Protein AF-A0A756I533-F1 (afdb_monomer_lite)

pLDDT: mean 80.63, std 12.96, range [45.5, 96.75]

Foldseek 3Di:
DFDWDDDDQWIFTADPVRDTDDIDGDPPDPPPPVPPPPDDDDPVCVVQNPPLQPFDPCLQPVDDDDPLSVVDDPVRNVCRVVDPPVVSSVSRVVSNVVSVVVVVVVVCVVVVND

Structure (mmCIF, N/CA/C/O backbone):
data_AF-A0A756I533-F1
#
_entry.id   AF-A0A756I533-F1
#
loop_
_atom_site.group_PDB
_atom_site.id
_atom_site.type_symbol
_atom_site.label_atom_id
_atom_site.label_alt_id
_atom_site.label_comp_id
_atom_site.label_asym_id
_atom_site.label_entity_id
_atom_site.label_seq_id
_atom_site.pdbx_PDB_ins_code
_atom_site.Cartn_x
_atom_site.Cartn_y
_atom_site.Cartn_z
_atom_site.occupancy
_atom_site.B_iso_or_equiv
_atom_site.auth_seq_id
_atom_site.auth_comp_id
_atom_site.auth_asym_id
_atom_site.auth_atom_id
_atom_site.pdbx_PDB_model_num
ATOM 1 N N . MET A 1 1 ? 22.699 37.203 -9.628 1.00 53.94 1 MET A N 1
ATOM 2 C CA . MET A 1 1 ? 21.870 37.467 -8.430 1.00 53.94 1 MET A CA 1
ATOM 3 C C . MET A 1 1 ? 20.733 36.463 -8.449 1.00 53.94 1 MET A C 1
ATOM 5 O O . MET A 1 1 ? 19.892 36.550 -9.336 1.00 53.94 1 MET A O 1
ATOM 9 N N . THR A 1 2 ? 20.752 35.479 -7.547 1.00 71.44 2 THR A N 1
ATOM 10 C CA . THR A 1 2 ? 19.648 34.518 -7.412 1.00 71.44 2 THR A CA 1
ATOM 11 C C . THR A 1 2 ? 18.398 35.282 -7.006 1.00 71.44 2 THR A C 1
ATOM 13 O O . THR A 1 2 ? 18.452 36.098 -6.086 1.00 71.44 2 THR A O 1
ATOM 16 N N . GLY A 1 3 ? 17.290 35.055 -7.701 1.00 77.38 3 GLY A N 1
ATOM 17 C CA . GLY A 1 3 ? 16.092 35.848 -7.471 1.00 77.38 3 GLY A CA 1
ATOM 18 C C . GLY A 1 3 ? 14.842 35.199 -8.028 1.00 77.38 3 GLY A C 1
ATOM 19 O O . GLY A 1 3 ? 14.865 34.549 -9.076 1.00 77.38 3 GLY A O 1
ATOM 20 N N . ILE A 1 4 ? 13.750 35.403 -7.303 1.00 81.94 4 ILE A N 1
ATOM 21 C CA . ILE A 1 4 ? 12.400 35.066 -7.732 1.00 81.94 4 ILE A CA 1
ATOM 22 C C . ILE A 1 4 ? 11.764 36.368 -8.204 1.00 81.94 4 ILE A C 1
ATOM 24 O O . ILE A 1 4 ? 11.739 37.352 -7.468 1.00 81.94 4 ILE A O 1
ATOM 28 N N . THR A 1 5 ? 11.273 36.386 -9.439 1.00 80.56 5 THR A N 1
ATOM 29 C CA . THR A 1 5 ? 10.485 37.505 -9.964 1.00 80.56 5 THR A CA 1
ATOM 30 C C . THR A 1 5 ? 9.068 37.020 -10.209 1.00 80.56 5 THR A C 1
ATOM 32 O O . THR A 1 5 ? 8.880 36.000 -10.871 1.00 80.56 5 THR A O 1
ATOM 35 N N . ILE A 1 6 ? 8.091 37.747 -9.674 1.00 79.81 6 ILE A N 1
ATOM 36 C CA . ILE A 1 6 ? 6.670 37.507 -9.911 1.00 79.81 6 ILE A CA 1
ATOM 37 C C . ILE A 1 6 ? 6.143 38.724 -10.660 1.00 79.81 6 ILE A C 1
ATOM 39 O O . ILE A 1 6 ? 6.185 39.832 -10.132 1.00 79.81 6 ILE A O 1
ATOM 43 N N . ASP A 1 7 ? 5.685 38.512 -11.886 1.00 75.44 7 ASP A N 1
ATOM 44 C CA . ASP A 1 7 ? 5.070 39.542 -12.717 1.00 75.44 7 ASP A CA 1
ATOM 45 C C . ASP A 1 7 ? 3.906 38.921 -13.491 1.00 75.44 7 ASP A C 1
ATOM 47 O O . ASP A 1 7 ? 4.037 37.822 -14.026 1.00 75.44 7 ASP A O 1
ATOM 51 N N . SER A 1 8 ? 2.762 39.607 -13.520 1.00 65.38 8 SER A N 1
ATOM 52 C CA . SER A 1 8 ? 1.631 39.292 -14.402 1.00 65.38 8 SER A CA 1
ATOM 53 C C . SER A 1 8 ? 1.208 37.811 -14.404 1.00 65.38 8 SER A C 1
ATOM 55 O O . SER A 1 8 ? 0.979 37.214 -15.449 1.00 65.38 8 SER A O 1
ATOM 57 N N . GLY A 1 9 ? 1.135 37.188 -13.221 1.00 66.62 9 GLY A N 1
ATOM 58 C CA . GLY A 1 9 ? 0.721 35.784 -13.070 1.00 66.62 9 GLY A CA 1
ATOM 59 C C . GLY A 1 9 ? 1.799 34.748 -13.407 1.00 66.62 9 GLY A C 1
ATOM 60 O O . GLY A 1 9 ? 1.522 33.551 -13.364 1.00 66.62 9 GLY A O 1
ATOM 61 N N . ARG A 1 10 ? 3.029 35.189 -13.692 1.00 74.31 10 ARG A N 1
ATOM 62 C CA . ARG A 1 10 ? 4.190 34.353 -13.997 1.00 74.31 10 ARG A CA 1
ATOM 63 C C . ARG A 1 10 ? 5.285 34.539 -12.951 1.00 74.31 10 ARG A C 1
ATOM 65 O O . ARG A 1 10 ? 5.818 35.625 -12.736 1.00 74.31 10 ARG A O 1
ATOM 72 N N . MET A 1 11 ? 5.665 33.434 -12.331 1.00 83.88 11 MET A N 1
ATOM 73 C CA . MET A 1 11 ? 6.826 33.302 -11.468 1.00 83.88 11 MET A CA 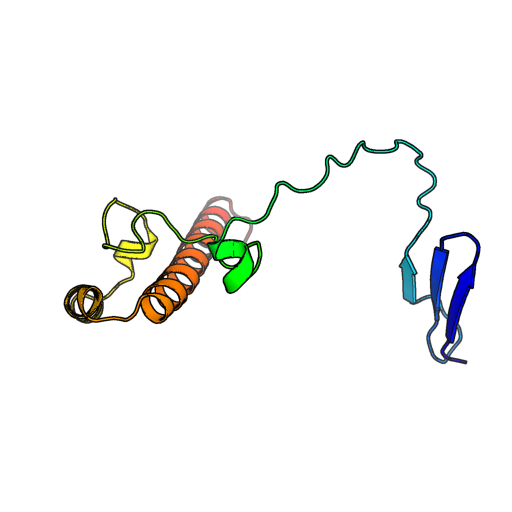1
ATOM 74 C C . MET A 1 11 ? 8.018 32.795 -12.281 1.00 83.88 11 MET A C 1
ATOM 76 O O . MET A 1 11 ? 7.949 31.756 -12.936 1.00 83.88 11 MET A O 1
ATOM 80 N N . THR A 1 12 ? 9.136 33.513 -12.215 1.00 83.06 12 THR A N 1
ATOM 81 C CA . THR A 1 12 ? 10.405 33.116 -12.834 1.00 83.06 12 THR A CA 1
ATOM 82 C C . THR A 1 12 ? 11.492 33.022 -11.773 1.00 83.06 12 THR A C 1
ATOM 84 O O . THR A 1 12 ? 11.757 33.993 -11.064 1.00 83.06 12 THR A O 1
ATOM 87 N N . VAL A 1 13 ? 12.146 31.863 -11.688 1.00 86.00 13 VAL A N 1
ATOM 88 C CA . VAL A 1 13 ? 13.277 31.617 -10.783 1.00 86.00 13 VAL A CA 1
ATOM 89 C C . VAL A 1 13 ? 14.570 31.642 -11.584 1.00 86.00 13 VAL A C 1
ATOM 91 O O . VAL A 1 13 ? 14.707 30.913 -12.575 1.00 86.00 13 VAL A O 1
ATOM 94 N N . ARG A 1 14 ? 15.520 32.474 -11.149 1.00 87.38 14 ARG A N 1
ATOM 95 C CA . ARG A 1 14 ? 16.851 32.593 -11.755 1.00 87.38 14 ARG A CA 1
ATOM 96 C C . ARG A 1 14 ? 17.947 32.122 -10.810 1.00 87.38 14 ARG A C 1
ATOM 98 O O . ARG A 1 14 ? 17.858 32.346 -9.603 1.00 87.38 14 ARG A O 1
ATOM 105 N N . ASP A 1 15 ? 18.974 31.491 -11.368 1.00 85.19 15 ASP A N 1
ATOM 106 C CA . ASP A 1 15 ? 20.167 31.084 -10.623 1.00 85.19 15 ASP A CA 1
ATOM 107 C C . ASP A 1 15 ? 21.112 32.264 -10.319 1.00 85.19 15 ASP A C 1
ATOM 109 O O . ASP A 1 15 ? 20.845 33.424 -10.649 1.00 85.19 15 ASP A O 1
ATOM 113 N N . GLY A 1 16 ? 22.232 31.967 -9.654 1.00 76.12 16 GLY A N 1
ATOM 114 C CA . GLY A 1 16 ? 23.229 32.962 -9.253 1.00 76.12 16 GLY A CA 1
ATOM 115 C C . GLY A 1 16 ? 23.843 33.734 -10.423 1.00 76.12 16 GLY A C 1
ATOM 116 O O . GLY A 1 16 ? 24.190 34.906 -10.250 1.00 76.12 16 GLY A O 1
ATOM 117 N N . GLU A 1 17 ? 23.880 33.130 -11.613 1.00 84.75 17 GLU A N 1
ATOM 118 C CA . GLU A 1 17 ? 24.361 33.723 -12.868 1.00 84.75 17 GLU A CA 1
ATOM 119 C C . GLU A 1 17 ? 23.258 34.489 -13.620 1.00 84.75 17 GLU A C 1
ATOM 121 O O . GLU A 1 17 ? 23.520 35.114 -14.644 1.00 84.75 17 GLU A O 1
ATOM 126 N N . GLY A 1 18 ? 22.024 34.478 -13.107 1.00 75.25 18 GLY A N 1
ATOM 127 C CA . GLY A 1 18 ? 20.875 35.153 -13.706 1.00 75.25 18 GLY A CA 1
ATOM 128 C C . GLY A 1 18 ? 20.160 34.338 -14.787 1.00 75.25 18 GLY A C 1
ATOM 129 O O . GLY A 1 18 ? 19.272 34.875 -15.453 1.00 75.25 18 GLY A O 1
ATOM 130 N N . ARG A 1 19 ? 20.491 33.052 -14.968 1.00 80.94 19 ARG A N 1
ATOM 131 C CA . ARG A 1 19 ? 19.826 32.186 -15.954 1.00 80.94 19 ARG A CA 1
ATOM 132 C C . ARG A 1 19 ? 18.503 31.679 -15.404 1.00 80.94 19 ARG A C 1
ATOM 134 O O . ARG A 1 19 ? 18.392 31.334 -14.230 1.00 80.94 19 ARG A O 1
ATOM 141 N N . VAL A 1 20 ? 17.490 31.611 -16.262 1.00 78.88 20 VAL A N 1
ATOM 142 C CA . VAL A 1 20 ? 16.166 31.099 -15.894 1.00 78.88 20 VAL A CA 1
ATOM 143 C C . VAL A 1 20 ? 16.237 29.585 -15.697 1.00 78.88 20 VAL A C 1
ATOM 145 O O . VAL A 1 20 ? 16.658 28.863 -16.596 1.00 78.88 20 VAL A O 1
ATOM 148 N N . ARG A 1 21 ? 15.811 29.111 -14.523 1.00 80.75 21 ARG A N 1
ATOM 149 C CA . ARG A 1 21 ? 15.746 27.679 -14.186 1.00 80.75 21 ARG A CA 1
ATOM 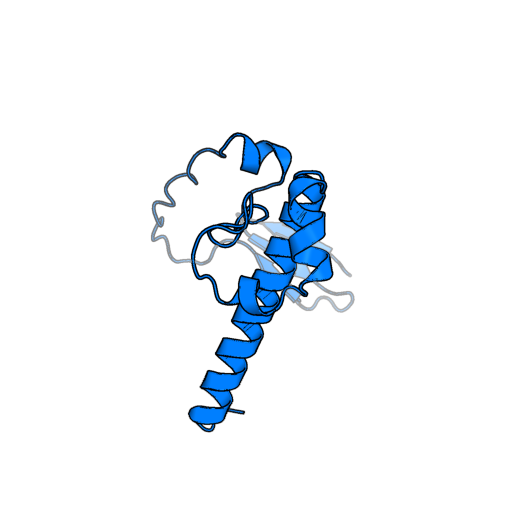150 C C . ARG A 1 21 ? 14.317 27.159 -14.191 1.00 80.75 21 ARG A C 1
ATOM 152 O O . ARG A 1 21 ? 14.087 26.030 -14.604 1.00 80.75 21 ARG A O 1
ATOM 159 N N . LEU A 1 22 ? 13.369 27.981 -13.746 1.00 75.88 22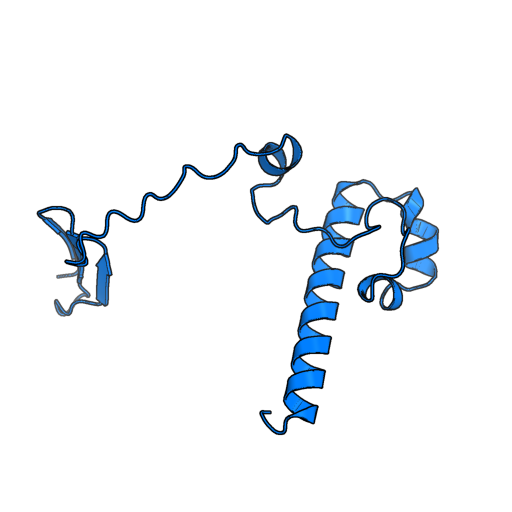 LEU A N 1
ATOM 160 C CA . LEU A 1 22 ? 11.957 27.622 -13.678 1.00 75.88 22 LEU A CA 1
ATOM 161 C C . LEU A 1 22 ? 11.093 28.807 -14.084 1.00 75.88 22 LEU A C 1
ATOM 163 O O . LEU A 1 22 ? 11.351 29.948 -13.693 1.00 75.88 22 LEU A O 1
ATOM 167 N N . VAL A 1 23 ? 10.049 28.502 -14.844 1.00 70.25 23 VAL A N 1
ATOM 168 C CA . VAL A 1 23 ? 8.967 29.416 -15.184 1.00 70.25 23 VAL A CA 1
ATOM 169 C C . VAL A 1 23 ? 7.667 28.709 -14.836 1.00 70.25 23 VAL A C 1
ATOM 171 O O . VAL A 1 23 ? 7.389 27.643 -15.376 1.00 70.25 23 VAL A O 1
ATOM 174 N N . ALA A 1 24 ? 6.883 29.300 -13.946 1.00 70.25 24 ALA A N 1
ATOM 175 C CA . ALA A 1 24 ? 5.557 28.824 -13.587 1.00 70.25 24 ALA A CA 1
ATOM 176 C C . ALA A 1 24 ? 4.559 29.964 -13.791 1.00 70.25 24 ALA A C 1
ATOM 178 O O . ALA A 1 24 ? 4.786 31.058 -13.291 1.00 70.25 24 ALA A O 1
ATOM 179 N N . GLY A 1 25 ? 3.465 29.717 -14.507 1.00 65.75 25 GLY A N 1
ATOM 180 C CA . GLY A 1 25 ? 2.433 30.723 -14.761 1.00 65.75 25 GLY A CA 1
ATOM 181 C C . GLY A 1 25 ? 2.467 31.327 -16.169 1.00 65.75 25 GLY A C 1
ATOM 182 O O . GLY A 1 25 ? 3.526 31.508 -16.768 1.00 65.75 25 GLY A O 1
ATOM 183 N N . ASP A 1 26 ? 1.252 31.556 -16.662 1.00 58.91 26 ASP A N 1
ATOM 184 C CA . ASP A 1 26 ? 0.807 31.920 -18.012 1.00 58.91 26 ASP A CA 1
ATOM 185 C C . ASP A 1 26 ? 1.437 31.141 -19.184 1.00 58.91 26 ASP A C 1
ATOM 187 O O . ASP A 1 26 ? 2.301 31.609 -19.929 1.00 58.91 26 ASP A O 1
ATOM 191 N N . THR A 1 27 ? 0.961 29.907 -19.362 1.00 54.72 27 THR A N 1
ATOM 192 C CA . THR A 1 27 ? 0.955 29.243 -20.667 1.00 54.72 27 THR A CA 1
ATOM 193 C C . THR A 1 27 ? -0.203 29.836 -21.458 1.00 54.72 27 THR A C 1
ATOM 195 O O . THR A 1 27 ? -1.345 29.538 -21.116 1.00 54.72 27 THR A O 1
ATOM 198 N N . GLY A 1 28 ? 0.082 30.648 -22.482 1.00 46.91 28 GLY A N 1
ATOM 199 C CA . GLY A 1 28 ? -0.891 31.300 -23.370 1.00 46.91 28 GLY A CA 1
ATOM 200 C C . GLY A 1 28 ? -1.777 30.334 -24.166 1.00 46.91 28 GLY A C 1
ATOM 201 O O . GLY A 1 28 ? -1.751 30.302 -25.390 1.00 46.91 28 GLY A O 1
ATOM 202 N N . ASN A 1 29 ? -2.562 29.538 -23.456 1.00 47.66 29 ASN A N 1
ATOM 203 C CA . ASN A 1 29 ? -3.582 28.652 -23.959 1.00 47.66 29 ASN A CA 1
ATOM 204 C C . ASN A 1 29 ? -4.765 28.790 -23.000 1.00 47.66 29 ASN A C 1
ATOM 206 O O . ASN A 1 29 ? -4.964 27.985 -22.094 1.00 47.66 29 ASN A O 1
ATOM 210 N N . THR A 1 30 ? -5.542 29.853 -23.186 1.00 45.50 30 THR A N 1
ATOM 211 C CA . THR A 1 30 ? -6.841 30.069 -22.540 1.00 45.50 30 THR A CA 1
ATOM 212 C C . THR A 1 30 ? -7.902 29.121 -23.103 1.00 45.50 30 THR A C 1
ATOM 214 O O . THR A 1 30 ? -9.045 29.501 -23.332 1.00 45.50 30 THR A O 1
ATOM 217 N N . ALA A 1 31 ? -7.575 27.837 -23.244 1.00 47.62 31 ALA A N 1
ATOM 218 C CA . ALA A 1 31 ? -8.537 26.866 -22.778 1.00 47.62 31 ALA A CA 1
ATOM 219 C C . ALA A 1 31 ? -8.460 26.983 -21.256 1.00 47.62 31 ALA A C 1
ATOM 221 O O . ALA A 1 31 ? -7.588 26.392 -20.617 1.00 47.62 31 ALA A O 1
ATOM 222 N N . THR A 1 32 ? -9.340 27.794 -20.668 1.00 50.00 32 THR A N 1
ATOM 223 C CA . THR A 1 32 ? -9.846 27.501 -19.332 1.00 50.00 32 THR A CA 1
ATOM 224 C C . THR A 1 32 ? -10.329 26.063 -19.404 1.00 50.00 32 THR A C 1
ATOM 226 O O . THR A 1 32 ? -11.460 25.785 -19.787 1.00 50.00 32 THR A O 1
ATOM 229 N N . VAL A 1 33 ? -9.419 25.121 -19.156 1.00 52.06 33 VAL A N 1
ATOM 230 C CA . VAL A 1 33 ? -9.792 23.771 -18.797 1.00 52.06 33 VAL A CA 1
ATOM 231 C C . VAL A 1 33 ? -10.627 24.032 -17.565 1.00 52.06 33 VAL A C 1
ATOM 233 O O . VAL A 1 33 ? -10.074 24.490 -16.563 1.00 52.06 33 VAL A O 1
ATOM 236 N N . ASP A 1 34 ? -11.944 23.877 -17.690 1.00 50.12 34 ASP A N 1
ATOM 237 C CA . ASP A 1 34 ? -12.864 23.809 -16.567 1.00 50.12 34 ASP A CA 1
ATOM 238 C C . ASP A 1 34 ? -12.355 22.662 -15.700 1.00 50.12 34 ASP A C 1
ATOM 240 O O . ASP A 1 34 ? -12.746 21.500 -15.826 1.00 50.12 34 ASP A O 1
ATOM 244 N N . ARG A 1 35 ? -11.352 22.969 -14.875 1.00 57.06 35 ARG A N 1
ATOM 245 C CA . ARG A 1 35 ? -10.800 22.060 -13.897 1.00 57.06 35 ARG A CA 1
ATOM 246 C C . ARG A 1 35 ? -11.877 22.016 -12.850 1.00 57.06 35 ARG A C 1
ATOM 248 O O . ARG A 1 35 ? -11.919 22.848 -11.946 1.00 57.06 35 ARG A O 1
ATOM 255 N N . LYS A 1 36 ? -12.794 21.070 -13.054 1.00 71.31 36 LYS A N 1
ATOM 256 C CA . LYS A 1 36 ? -13.778 20.677 -12.064 1.00 71.31 36 LYS A CA 1
ATOM 257 C C . LYS A 1 36 ? -13.042 20.626 -10.722 1.00 71.31 36 LYS A C 1
ATOM 259 O O . LYS A 1 36 ? -11.960 20.026 -10.679 1.00 71.31 36 LYS A O 1
ATOM 264 N N . PRO A 1 37 ? -13.567 21.278 -9.671 1.00 69.31 37 PRO A N 1
ATOM 265 C CA . PRO A 1 37 ? -12.965 21.184 -8.355 1.00 69.31 37 PRO A CA 1
ATOM 266 C C . PRO A 1 37 ? -12.703 19.707 -8.051 1.00 69.31 37 PRO A C 1
ATOM 268 O O . PRO A 1 37 ? -13.557 18.874 -8.396 1.00 69.31 37 PRO A O 1
ATOM 271 N N . PRO A 1 38 ? -11.539 19.354 -7.479 1.00 71.44 38 PRO A N 1
ATOM 272 C CA . PRO A 1 38 ? -11.312 17.981 -7.060 1.00 71.44 38 PRO A CA 1
ATOM 273 C C . PRO A 1 38 ? -12.486 17.552 -6.178 1.00 71.44 38 PRO A C 1
ATOM 275 O O . PRO A 1 38 ? -13.041 18.369 -5.436 1.00 71.44 38 PRO A O 1
ATOM 278 N N . ALA A 1 39 ? -12.900 16.290 -6.303 1.00 80.25 39 ALA A N 1
ATOM 279 C CA . ALA A 1 39 ? -13.951 15.748 -5.450 1.00 80.25 39 ALA A CA 1
ATOM 280 C C . ALA A 1 39 ? -13.619 16.034 -3.973 1.00 80.25 39 ALA A C 1
ATOM 282 O O . ALA A 1 39 ? -12.439 16.151 -3.645 1.00 80.25 39 ALA A O 1
ATOM 283 N N . PRO A 1 40 ? -14.600 16.152 -3.069 1.00 85.44 40 PRO A N 1
ATOM 284 C CA . PRO A 1 40 ? -14.317 16.227 -1.638 1.00 85.44 40 PRO A CA 1
ATOM 285 C C . PRO A 1 40 ? -13.407 15.076 -1.190 1.00 85.44 40 PRO A C 1
ATOM 287 O O . PRO A 1 40 ? -13.385 14.018 -1.824 1.00 85.44 40 PRO A O 1
ATOM 290 N N . LEU A 1 41 ? -12.615 15.301 -0.144 1.00 81.88 41 LEU A N 1
ATOM 291 C CA . LEU A 1 41 ? -11.858 14.221 0.480 1.00 81.88 41 LEU A CA 1
ATOM 292 C C . LEU A 1 41 ? -12.843 13.294 1.202 1.00 81.88 41 LEU A C 1
ATOM 294 O O . LEU A 1 41 ? -13.824 13.751 1.787 1.00 81.88 41 LEU A O 1
ATOM 298 N N . THR A 1 42 ? -12.596 11.993 1.147 1.00 83.12 42 THR A N 1
ATOM 299 C CA . THR A 1 42 ? -13.206 11.048 2.089 1.00 83.12 42 THR A CA 1
ATOM 300 C C . THR A 1 42 ? -12.621 11.263 3.488 1.00 83.12 42 THR A C 1
ATOM 302 O O . THR A 1 42 ? -11.524 11.801 3.623 1.00 83.12 42 THR A O 1
ATOM 305 N N . ALA A 1 43 ? -13.307 10.797 4.536 1.00 82.56 43 ALA A N 1
ATO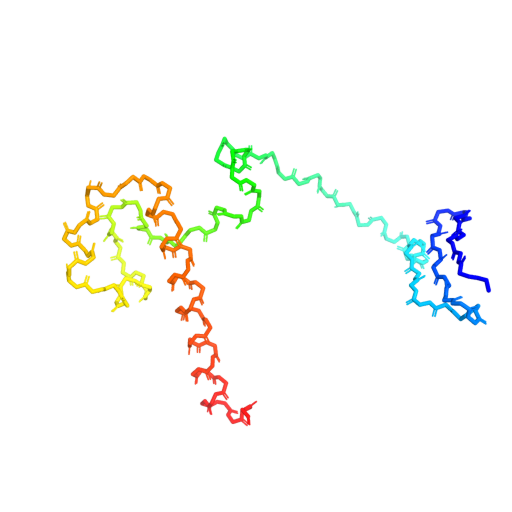M 306 C CA . ALA A 1 43 ? -12.795 10.881 5.911 1.00 82.56 43 ALA A CA 1
ATOM 307 C C . ALA A 1 43 ? -11.393 10.253 6.057 1.00 82.56 43 ALA A C 1
ATOM 309 O O . ALA A 1 43 ? -10.569 10.712 6.841 1.00 82.56 43 ALA A O 1
ATOM 310 N N . GLU A 1 44 ? -11.098 9.222 5.268 1.00 76.69 44 GLU A N 1
ATOM 311 C CA . GLU A 1 44 ? -9.793 8.562 5.258 1.00 76.69 44 GLU A CA 1
ATOM 312 C C . GLU A 1 44 ? -8.741 9.404 4.534 1.00 76.69 44 GLU A C 1
ATOM 314 O O . GLU A 1 44 ? -7.633 9.566 5.039 1.00 76.69 44 GLU A O 1
ATOM 319 N N . GLU A 1 45 ? -9.085 10.016 3.399 1.00 83.31 45 GLU A N 1
ATOM 320 C CA . GLU A 1 45 ? -8.195 10.962 2.716 1.00 83.31 45 GLU A CA 1
ATOM 321 C C . GLU A 1 45 ? -7.943 12.238 3.540 1.00 83.31 45 GLU A C 1
ATOM 323 O O . GLU A 1 45 ? -6.907 12.875 3.362 1.00 83.31 45 GLU A O 1
ATOM 328 N N . GLU A 1 46 ? -8.850 12.622 4.442 1.00 84.12 46 GLU A N 1
ATOM 329 C CA . GLU A 1 46 ? -8.623 13.723 5.388 1.00 84.12 46 GLU A CA 1
ATOM 330 C C . GLU A 1 46 ? -7.583 13.368 6.458 1.00 84.12 46 GLU A C 1
ATOM 332 O O . GLU A 1 46 ? -6.779 14.219 6.835 1.00 84.12 46 GLU A O 1
ATOM 337 N N . ILE A 1 47 ? -7.569 12.116 6.927 1.00 83.50 47 ILE A N 1
ATOM 338 C CA . ILE A 1 47 ? -6.634 11.644 7.960 1.00 83.50 47 ILE A CA 1
ATOM 339 C C . ILE A 1 47 ? -5.262 11.328 7.356 1.00 83.50 47 ILE A C 1
ATOM 341 O O . ILE A 1 47 ? -4.233 11.697 7.922 1.00 83.50 47 ILE A O 1
ATOM 345 N N . TYR A 1 48 ? -5.243 10.642 6.213 1.00 79.56 48 TYR A N 1
ATOM 346 C CA . TYR A 1 48 ? -4.022 10.078 5.636 1.00 79.56 48 TYR A CA 1
ATOM 347 C C . TYR A 1 48 ? -3.526 10.825 4.394 1.00 79.56 48 TYR A C 1
ATOM 349 O O . TYR A 1 48 ? -2.399 10.597 3.976 1.00 79.56 48 TYR A O 1
ATOM 357 N N . GLY A 1 49 ? -4.310 11.743 3.825 1.00 77.75 49 GLY A N 1
ATOM 358 C CA . GLY A 1 49 ? -3.974 12.485 2.609 1.00 77.75 49 GLY A CA 1
ATOM 359 C C . GLY A 1 49 ? -4.487 11.821 1.326 1.00 77.75 49 GLY A C 1
ATOM 360 O O . GLY A 1 49 ? -4.534 10.598 1.188 1.00 77.75 49 GLY A O 1
ATOM 361 N N . ARG A 1 50 ? -4.861 12.643 0.337 1.00 73.25 50 ARG A N 1
ATOM 362 C CA . ARG A 1 50 ? -5.304 12.166 -0.985 1.00 73.25 50 ARG A CA 1
ATOM 363 C C . ARG A 1 50 ? -4.184 11.391 -1.683 1.00 73.25 50 ARG A C 1
ATOM 365 O O . ARG A 1 50 ? -3.065 11.885 -1.785 1.00 73.25 50 ARG A O 1
ATOM 372 N N . GLY A 1 51 ? -4.501 10.208 -2.205 1.00 65.50 51 GLY A N 1
ATOM 373 C CA . GLY A 1 51 ? -3.550 9.338 -2.911 1.00 65.50 51 GLY A CA 1
ATOM 374 C C . GLY A 1 51 ? -2.776 8.377 -2.002 1.00 65.50 51 GLY A C 1
ATOM 375 O O . GLY A 1 51 ? -2.479 7.272 -2.446 1.00 65.50 51 GLY A O 1
ATOM 376 N N . LEU A 1 52 ? -2.571 8.724 -0.724 1.00 62.78 52 LEU A N 1
ATOM 377 C CA . LEU A 1 52 ? -1.998 7.838 0.308 1.00 62.78 52 LEU A CA 1
ATOM 378 C C . LEU A 1 52 ? -2.959 6.714 0.742 1.00 62.78 52 LEU A C 1
ATOM 380 O O . LEU A 1 52 ? -2.564 5.798 1.455 1.00 62.78 52 LEU A O 1
ATOM 384 N N . TYR A 1 53 ? -4.211 6.770 0.284 1.00 64.56 53 TYR A N 1
ATOM 385 C CA . TYR A 1 53 ? -5.239 5.755 0.507 1.00 64.56 53 TYR A CA 1
ATOM 386 C C . TYR A 1 53 ? -5.515 4.884 -0.733 1.00 64.56 53 TYR A C 1
ATOM 388 O O . TYR A 1 53 ? -6.543 4.217 -0.813 1.00 64.56 53 TYR A O 1
ATOM 396 N N . SER A 1 54 ? -4.622 4.874 -1.731 1.00 77.94 54 SER A N 1
ATOM 397 C CA . SER A 1 54 ? -4.764 3.999 -2.910 1.00 77.94 54 SER A CA 1
ATOM 398 C C . SER A 1 54 ? -4.387 2.557 -2.555 1.00 77.94 54 SER A C 1
ATOM 400 O O . SER A 1 54 ? -3.423 1.998 -3.070 1.00 77.94 54 SER A O 1
ATOM 402 N N . LEU A 1 55 ? -5.109 1.976 -1.601 1.00 87.19 55 LEU A N 1
ATOM 403 C CA . LEU A 1 55 ? -4.834 0.650 -1.080 1.00 87.19 55 LEU A CA 1
ATOM 404 C C . LEU A 1 55 ? -5.353 -0.406 -2.053 1.00 87.19 55 LEU A C 1
ATOM 406 O O . LEU A 1 55 ? -6.427 -0.233 -2.639 1.00 87.19 55 LEU A O 1
ATOM 410 N N . PRO A 1 56 ? -4.612 -1.507 -2.235 1.00 89.25 56 PRO A N 1
ATOM 411 C CA . PRO A 1 56 ? -5.065 -2.572 -3.104 1.00 89.25 56 PRO A CA 1
ATOM 412 C C . PRO A 1 56 ? -6.316 -3.250 -2.527 1.00 89.25 56 PRO A C 1
ATOM 414 O O . PRO A 1 56 ? -6.558 -3.241 -1.319 1.00 89.25 56 PRO A O 1
ATOM 417 N N . GLU A 1 57 ? -7.122 -3.849 -3.400 1.00 89.81 57 GLU A N 1
ATOM 418 C CA . GLU A 1 57 ? -8.328 -4.573 -2.994 1.00 89.81 57 GLU A CA 1
ATOM 419 C C . GLU A 1 57 ? -8.001 -5.664 -1.961 1.00 89.81 57 GLU A C 1
ATOM 421 O O . GLU A 1 57 ? -6.959 -6.327 -2.044 1.00 89.81 57 GLU A O 1
ATOM 426 N N . GLY A 1 58 ? -8.885 -5.807 -0.967 1.00 89.81 58 GLY A N 1
ATOM 427 C CA . GLY A 1 58 ? -8.751 -6.813 0.083 1.00 89.81 58 GLY A CA 1
ATOM 428 C C . GLY A 1 58 ? -7.697 -6.521 1.148 1.00 89.81 58 GLY A C 1
ATOM 429 O O . GLY A 1 58 ? -7.352 -7.401 1.930 1.00 89.81 58 GLY A O 1
ATOM 430 N N . TRP A 1 59 ? -7.146 -5.305 1.201 1.00 92.56 59 TRP A N 1
ATOM 431 C CA . TRP A 1 59 ? -6.084 -4.973 2.154 1.00 92.56 59 TRP A CA 1
ATOM 432 C C . TRP A 1 59 ? -6.490 -5.132 3.627 1.00 92.56 59 TRP A C 1
ATOM 434 O O . TRP A 1 59 ? -5.659 -5.475 4.466 1.00 92.56 59 TRP A O 1
ATOM 444 N N . GLU A 1 60 ? -7.751 -4.889 3.979 1.00 93.44 60 GLU A N 1
ATOM 445 C CA . GLU A 1 60 ? -8.159 -4.833 5.386 1.00 93.44 60 GLU A CA 1
ATOM 446 C C . GLU A 1 60 ? -8.262 -6.230 6.025 1.00 93.44 60 GLU A C 1
ATOM 448 O O . GLU A 1 60 ? -7.862 -6.432 7.182 1.00 93.44 60 GLU A O 1
ATOM 453 N N . ASP A 1 61 ? -8.719 -7.211 5.247 1.00 94.50 61 ASP A N 1
ATOM 454 C CA . ASP A 1 61 ? -9.080 -8.562 5.686 1.00 94.50 61 ASP A CA 1
ATOM 455 C C . ASP A 1 61 ? -8.401 -9.693 4.889 1.00 94.50 61 ASP A C 1
ATOM 457 O O . ASP A 1 61 ? -8.664 -10.864 5.153 1.00 94.50 61 ASP A O 1
ATOM 461 N N . LEU A 1 62 ? -7.496 -9.359 3.963 1.00 94.25 62 LEU A N 1
ATOM 462 C CA . LEU A 1 62 ? -6.874 -10.290 3.010 1.00 94.25 62 LEU A CA 1
ATOM 463 C C . LEU A 1 62 ? -7.883 -11.011 2.103 1.00 94.25 62 LEU A C 1
ATOM 465 O O . LEU A 1 62 ? -7.590 -12.104 1.611 1.00 94.25 62 LEU A O 1
ATOM 469 N N . SER A 1 63 ? -9.065 -10.427 1.891 1.00 91.12 63 SER A N 1
ATOM 470 C CA . SER A 1 63 ? -10.027 -10.936 0.913 1.00 91.12 63 SER A CA 1
ATOM 471 C C . SER A 1 63 ? -9.567 -10.664 -0.527 1.00 91.12 63 SER A C 1
ATOM 473 O O . SER A 1 63 ? -8.621 -9.925 -0.779 1.00 91.12 63 SER A O 1
ATOM 475 N N . GLY A 1 64 ? -10.216 -11.298 -1.502 1.00 85.62 64 GLY A N 1
ATOM 476 C CA . GLY A 1 64 ? -9.903 -11.106 -2.920 1.00 85.62 64 GLY A CA 1
ATOM 477 C C . GLY A 1 64 ? -8.707 -11.919 -3.428 1.00 85.62 64 GLY A C 1
ATOM 478 O O . GLY A 1 64 ? -8.267 -12.889 -2.810 1.00 85.62 64 GLY A O 1
ATOM 479 N N . ASP A 1 65 ? -8.222 -11.546 -4.612 1.00 83.69 65 ASP A N 1
ATOM 480 C CA . ASP A 1 65 ? -7.225 -12.285 -5.402 1.00 83.69 65 ASP A CA 1
ATOM 481 C C . ASP A 1 65 ? -6.104 -11.380 -5.949 1.00 83.69 65 ASP A C 1
ATOM 483 O O . ASP A 1 65 ? -5.391 -11.722 -6.897 1.00 83.69 65 ASP A O 1
ATOM 487 N N . GLY A 1 66 ? -5.920 -10.211 -5.331 1.00 84.88 66 GLY A N 1
ATOM 488 C CA . GLY A 1 66 ? -4.913 -9.241 -5.736 1.00 84.88 66 GLY A CA 1
ATOM 489 C C . GLY A 1 66 ? -3.498 -9.826 -5.723 1.00 84.88 66 GLY A C 1
ATOM 490 O O . GLY A 1 66 ? -3.077 -10.471 -4.763 1.00 84.88 66 GLY A O 1
ATOM 491 N N . ARG A 1 67 ? -2.709 -9.533 -6.767 1.00 86.50 67 ARG A N 1
ATOM 492 C CA . ARG A 1 67 ? -1.335 -10.056 -6.919 1.00 86.50 67 ARG A CA 1
ATOM 493 C C . ARG A 1 67 ? -0.428 -9.772 -5.725 1.00 86.50 67 ARG A C 1
ATOM 495 O O . ARG A 1 67 ? 0.396 -10.612 -5.379 1.00 86.50 67 ARG A O 1
ATOM 502 N N . TRP A 1 68 ? -0.608 -8.617 -5.089 1.00 89.94 68 TRP A N 1
ATOM 503 C CA . TRP A 1 68 ? 0.131 -8.203 -3.897 1.00 89.94 68 TRP A CA 1
ATOM 504 C C . TRP A 1 68 ? 0.002 -9.215 -2.742 1.00 89.94 68 TRP A C 1
ATOM 506 O O . TRP A 1 68 ? 0.969 -9.428 -2.012 1.00 89.94 68 TRP A O 1
ATOM 516 N N . LEU A 1 69 ? -1.143 -9.908 -2.627 1.00 91.94 69 LEU A N 1
ATOM 517 C CA . LEU A 1 69 ? -1.357 -10.940 -1.614 1.00 91.94 69 LEU A CA 1
ATOM 518 C C . LEU A 1 69 ? -0.324 -12.057 -1.766 1.00 91.94 69 LEU A C 1
ATOM 520 O O . LEU A 1 69 ? 0.232 -12.500 -0.767 1.00 91.94 69 LEU A O 1
ATOM 524 N N . HIS A 1 70 ? -0.013 -12.500 -2.988 1.00 88.88 70 HIS A N 1
ATOM 525 C CA . HIS A 1 70 ? 0.941 -13.595 -3.228 1.00 88.88 70 HIS A CA 1
ATOM 526 C C . HIS A 1 70 ? 2.361 -13.314 -2.726 1.00 88.88 70 HIS A C 1
ATOM 528 O O . HIS A 1 70 ? 3.130 -14.255 -2.549 1.00 88.88 70 HIS A O 1
ATOM 534 N N . TYR A 1 71 ? 2.699 -12.051 -2.464 1.00 88.19 71 TYR A N 1
ATOM 535 C CA . TYR A 1 71 ? 3.993 -11.662 -1.911 1.00 88.19 71 TYR A CA 1
ATOM 536 C C . TYR A 1 71 ? 4.015 -11.637 -0.375 1.00 88.19 71 TYR A C 1
ATOM 538 O O . TYR A 1 71 ? 5.081 -11.477 0.218 1.00 88.19 71 TYR A O 1
ATOM 546 N N . LEU A 1 72 ? 2.869 -11.818 0.290 1.00 91.81 72 LEU A N 1
ATOM 547 C CA . LEU A 1 72 ? 2.802 -11.959 1.745 1.00 91.81 72 LEU A CA 1
ATOM 548 C C . LEU A 1 72 ? 3.236 -13.368 2.167 1.00 91.81 72 LEU A C 1
ATOM 550 O O . LEU A 1 72 ? 2.693 -14.361 1.673 1.00 91.81 72 LEU A O 1
ATOM 554 N N . SER A 1 73 ? 4.152 -13.447 3.135 1.00 92.94 73 SER A N 1
ATOM 555 C CA . SER A 1 73 ? 4.520 -14.711 3.780 1.00 92.94 73 SER A CA 1
ATOM 556 C C . SER A 1 73 ? 3.374 -15.270 4.629 1.00 92.94 73 SER A C 1
ATOM 558 O O . SER A 1 73 ? 2.522 -14.523 5.118 1.00 92.94 73 SER A O 1
ATOM 560 N N . ASP A 1 74 ? 3.381 -16.583 4.861 1.00 94.88 74 ASP A N 1
ATOM 561 C CA . ASP A 1 74 ? 2.379 -17.249 5.703 1.00 94.88 74 ASP A CA 1
ATOM 562 C C . ASP A 1 74 ? 2.367 -16.697 7.134 1.00 94.88 74 ASP A C 1
ATOM 564 O O . ASP A 1 74 ? 1.306 -16.485 7.718 1.00 94.88 74 ASP A O 1
ATOM 568 N N . GLU A 1 75 ? 3.538 -16.386 7.691 1.00 95.81 75 GLU A N 1
ATOM 569 C CA . GLU A 1 75 ? 3.658 -15.760 9.012 1.00 95.81 75 GLU A CA 1
ATOM 570 C C . GLU A 1 75 ? 2.967 -14.398 9.054 1.00 95.81 75 GLU A C 1
ATOM 572 O O . GLU A 1 75 ? 2.201 -14.120 9.977 1.00 95.81 75 GLU A O 1
ATOM 577 N N . LEU A 1 76 ? 3.176 -13.564 8.032 1.00 94.50 76 LEU A N 1
ATOM 578 C CA . LEU A 1 76 ? 2.550 -12.250 7.963 1.00 94.50 76 LEU A CA 1
ATOM 579 C C . LEU A 1 76 ? 1.031 -12.350 7.781 1.00 94.50 76 LEU A C 1
ATOM 581 O O . LEU A 1 76 ? 0.290 -11.599 8.414 1.00 94.50 76 LEU A O 1
ATOM 585 N N . ARG A 1 77 ? 0.560 -13.314 6.981 1.00 95.06 77 ARG A N 1
ATOM 586 C CA . ARG A 1 77 ? -0.874 -13.613 6.831 1.00 95.06 77 ARG A CA 1
ATOM 587 C C . ARG A 1 77 ? -1.502 -14.045 8.153 1.00 95.06 77 ARG A C 1
ATOM 589 O O . ARG A 1 77 ? -2.569 -13.555 8.508 1.00 95.06 77 ARG A O 1
ATOM 596 N N . ASN A 1 78 ? -0.817 -14.900 8.908 1.00 96.06 78 ASN A N 1
ATOM 597 C CA . ASN A 1 78 ? -1.279 -15.369 10.215 1.00 96.06 78 ASN A CA 1
ATOM 598 C C . ASN A 1 78 ? -1.320 -14.246 11.263 1.00 96.06 78 ASN A C 1
ATOM 600 O O . ASN A 1 78 ? -2.200 -14.231 12.124 1.00 96.06 78 ASN A O 1
ATOM 604 N N . MET A 1 79 ? -0.390 -13.289 11.191 1.00 96.75 79 MET A N 1
ATOM 605 C CA . MET A 1 79 ? -0.380 -12.115 12.069 1.00 96.75 79 MET A CA 1
ATOM 606 C C . MET A 1 79 ? -1.392 -11.043 11.654 1.00 96.75 79 MET A C 1
ATOM 608 O O . MET A 1 79 ? -1.774 -10.230 12.494 1.00 96.75 79 MET A O 1
ATOM 612 N N . TRP A 1 80 ? -1.859 -11.040 10.401 1.00 96.75 80 TRP A N 1
ATOM 613 C CA . TRP A 1 80 ? -2.696 -9.972 9.843 1.00 96.75 80 TRP A CA 1
ATOM 614 C C . TRP A 1 80 ? -3.893 -9.568 10.711 1.00 96.75 80 TRP A C 1
ATOM 616 O O . TRP A 1 80 ? -4.071 -8.369 10.926 1.00 96.75 80 TRP A O 1
ATOM 626 N N . PRO A 1 81 ? -4.690 -10.494 11.287 1.00 96.25 81 PRO A N 1
ATOM 627 C CA . PRO A 1 81 ? -5.836 -10.124 12.121 1.00 96.25 81 PRO A CA 1
ATOM 628 C C . PRO A 1 81 ? -5.462 -9.322 13.375 1.00 96.25 81 PRO A C 1
ATOM 630 O O . PRO A 1 81 ? -6.306 -8.622 13.925 1.00 96.25 81 PRO A O 1
ATOM 633 N N . GLN A 1 82 ? -4.212 -9.433 13.827 1.00 96.75 82 GLN A N 1
ATOM 634 C CA . GLN A 1 82 ? -3.695 -8.796 15.039 1.00 96.75 82 GLN A CA 1
ATOM 635 C C . GLN A 1 82 ? -3.016 -7.452 14.748 1.00 96.75 82 GLN A C 1
ATOM 637 O O . GLN A 1 82 ? -2.751 -6.688 15.676 1.00 96.75 82 GLN A O 1
ATOM 642 N N . LEU A 1 83 ? -2.717 -7.159 13.478 1.00 95.88 83 LEU A N 1
ATOM 643 C CA . LEU A 1 83 ? -2.066 -5.914 13.099 1.00 95.88 83 LEU A CA 1
ATOM 644 C C . LEU A 1 83 ? -3.052 -4.739 13.198 1.00 95.88 83 LEU A C 1
ATOM 646 O O . LEU A 1 83 ? -4.190 -4.850 12.726 1.00 95.88 83 LEU A O 1
ATOM 650 N N . PRO A 1 84 ? -2.627 -3.592 13.755 1.00 94.88 84 PRO A N 1
ATOM 651 C CA . PRO A 1 84 ? -3.405 -2.369 13.692 1.00 94.88 84 PRO A CA 1
ATOM 652 C C . PRO A 1 84 ? -3.586 -1.936 12.238 1.00 94.88 84 PRO A C 1
ATOM 654 O O . PRO A 1 84 ? -2.764 -2.221 11.359 1.00 94.88 84 PRO A O 1
ATOM 657 N N . ARG A 1 85 ? -4.677 -1.214 12.001 1.00 91.12 85 ARG A N 1
ATOM 658 C CA . ARG A 1 85 ? -5.106 -0.790 10.670 1.00 91.12 85 ARG A CA 1
ATOM 659 C C . ARG A 1 85 ? -4.003 -0.055 9.914 1.00 91.12 85 ARG A C 1
ATOM 661 O O . ARG A 1 85 ? -3.742 -0.373 8.764 1.00 91.12 85 ARG A O 1
ATOM 668 N N . GLU A 1 86 ? -3.296 0.852 10.574 1.00 90.50 86 GLU A N 1
ATOM 669 C CA . GLU A 1 86 ? -2.219 1.649 9.985 1.00 90.50 86 GLU A CA 1
ATOM 670 C C . GLU A 1 86 ? -1.048 0.782 9.510 1.00 90.50 86 GLU A C 1
ATOM 672 O O . GLU A 1 86 ? -0.456 1.053 8.468 1.00 90.50 86 GLU A O 1
ATOM 677 N N . GLN A 1 87 ? -0.726 -0.291 10.241 1.00 92.62 87 GLN A N 1
ATOM 678 C CA . GLN A 1 87 ? 0.313 -1.230 9.818 1.00 92.62 87 GLN A CA 1
ATOM 679 C C . GLN A 1 87 ? -0.149 -2.049 8.614 1.00 92.62 87 GLN A C 1
ATOM 681 O O . GLN A 1 87 ? 0.618 -2.205 7.666 1.00 92.62 87 GLN A O 1
ATOM 686 N N . LYS A 1 88 ? -1.409 -2.507 8.606 1.00 93.88 88 LYS A N 1
ATOM 687 C CA . LYS A 1 88 ? -2.000 -3.164 7.430 1.00 93.88 88 LYS A CA 1
ATOM 688 C C . LYS A 1 88 ? -1.947 -2.254 6.205 1.00 93.88 88 LYS A C 1
ATOM 690 O O . LYS A 1 88 ? -1.506 -2.696 5.151 1.00 93.88 88 LYS A O 1
ATOM 695 N N . MET A 1 89 ? -2.327 -0.982 6.361 1.00 90.44 89 MET A N 1
ATOM 696 C CA . MET A 1 89 ? -2.275 0.024 5.296 1.00 90.44 89 MET A CA 1
ATOM 697 C C . MET A 1 89 ? -0.853 0.199 4.759 1.00 90.44 89 MET A C 1
ATOM 699 O O . MET A 1 89 ? -0.640 0.094 3.555 1.00 90.44 89 MET A O 1
ATOM 703 N N . ALA A 1 90 ? 0.128 0.420 5.640 1.00 90.38 90 ALA A N 1
ATOM 704 C CA . ALA A 1 90 ? 1.518 0.628 5.237 1.00 90.38 90 ALA A CA 1
ATOM 705 C C . ALA A 1 90 ? 2.085 -0.576 4.467 1.00 90.38 90 ALA A C 1
ATOM 707 O O . ALA A 1 90 ? 2.746 -0.412 3.437 1.00 90.38 90 ALA A O 1
ATOM 708 N N . ILE A 1 91 ? 1.794 -1.791 4.941 1.00 92.06 91 ILE A N 1
ATOM 709 C CA . ILE A 1 91 ? 2.239 -3.027 4.295 1.00 92.06 91 ILE A CA 1
ATOM 710 C C . ILE A 1 91 ? 1.538 -3.217 2.949 1.00 92.06 91 ILE A C 1
ATOM 712 O O . ILE A 1 91 ? 2.208 -3.471 1.951 1.00 92.06 91 ILE A O 1
ATOM 716 N N . ALA A 1 92 ? 0.212 -3.083 2.904 1.00 91.81 92 ALA A N 1
ATOM 717 C CA . ALA A 1 92 ? -0.565 -3.276 1.685 1.00 91.81 92 ALA A CA 1
ATOM 718 C C . ALA A 1 92 ? -0.201 -2.250 0.605 1.00 91.81 92 ALA A C 1
ATOM 720 O O . ALA A 1 92 ? -0.035 -2.629 -0.551 1.00 91.81 92 ALA A O 1
ATOM 721 N N . SER A 1 93 ? -0.001 -0.983 0.982 1.00 88.44 93 SER A N 1
ATOM 722 C CA . SER A 1 93 ? 0.483 0.064 0.075 1.00 88.44 93 SER A CA 1
ATOM 723 C C . SER A 1 93 ? 1.839 -0.314 -0.521 1.00 88.44 93 SER A C 1
ATOM 725 O O . SER A 1 93 ? 1.981 -0.373 -1.739 1.00 88.44 93 SER A O 1
ATOM 727 N N . SER A 1 94 ? 2.812 -0.666 0.329 1.00 89.06 94 SER A N 1
ATOM 728 C CA . SER A 1 94 ? 4.169 -1.014 -0.120 1.00 89.06 94 SER A CA 1
ATOM 729 C C . SER A 1 94 ? 4.173 -2.256 -1.022 1.00 89.06 94 SER A C 1
ATOM 731 O O . SER A 1 94 ? 4.829 -2.282 -2.059 1.00 89.06 94 SER A O 1
ATOM 733 N N . MET A 1 95 ? 3.412 -3.293 -0.658 1.00 90.44 95 MET A N 1
ATOM 734 C CA . MET A 1 95 ? 3.301 -4.520 -1.454 1.00 90.44 95 MET A CA 1
ATOM 735 C C . MET A 1 95 ? 2.563 -4.296 -2.777 1.00 90.44 95 MET A C 1
ATOM 737 O O . MET A 1 95 ? 2.928 -4.898 -3.786 1.00 90.44 95 MET A O 1
ATOM 741 N N . GLY A 1 96 ? 1.532 -3.448 -2.785 1.00 88.94 96 GLY A N 1
ATOM 742 C CA . GLY A 1 96 ? 0.778 -3.090 -3.985 1.00 88.94 96 GLY A CA 1
ATOM 743 C C . GLY A 1 96 ? 1.636 -2.357 -5.017 1.00 88.94 96 GLY A C 1
ATOM 744 O O . GLY A 1 96 ? 1.602 -2.710 -6.199 1.00 88.94 96 GLY A O 1
ATOM 745 N N . GLU A 1 97 ? 2.448 -1.399 -4.567 1.00 88.38 97 GLU A N 1
ATOM 746 C CA . GLU A 1 97 ? 3.410 -0.683 -5.415 1.00 88.38 97 GLU A CA 1
ATOM 747 C C . GLU A 1 97 ? 4.456 -1.642 -5.989 1.00 88.38 97 GLU A C 1
ATOM 749 O O . GLU A 1 97 ? 4.574 -1.759 -7.207 1.00 88.38 97 GLU A O 1
ATOM 754 N N . MET A 1 98 ? 5.119 -2.439 -5.142 1.00 88.31 98 MET A N 1
ATOM 755 C CA . MET A 1 98 ? 6.117 -3.409 -5.612 1.00 88.31 98 MET A CA 1
ATOM 756 C C . MET A 1 98 ? 5.538 -4.430 -6.600 1.00 88.31 98 MET A C 1
ATOM 758 O O . MET A 1 98 ? 6.197 -4.798 -7.573 1.00 88.31 98 MET A O 1
ATOM 762 N N . ALA A 1 99 ? 4.316 -4.918 -6.362 1.00 87.62 99 ALA A N 1
ATOM 763 C CA . ALA A 1 99 ? 3.652 -5.855 -7.266 1.00 87.62 99 ALA A CA 1
ATOM 764 C C . ALA A 1 99 ? 3.347 -5.222 -8.633 1.00 87.62 99 ALA A C 1
ATOM 766 O O . ALA A 1 99 ? 3.421 -5.911 -9.654 1.00 87.62 99 ALA A O 1
ATOM 767 N N . SER A 1 100 ? 3.020 -3.930 -8.652 1.00 86.50 100 SER A N 1
ATOM 768 C CA . SER A 1 100 ? 2.787 -3.171 -9.883 1.00 86.50 100 SER A CA 1
ATOM 769 C C . SER A 1 100 ? 4.099 -2.944 -10.634 1.00 86.50 100 SER A C 1
ATOM 771 O O . SER A 1 100 ? 4.196 -3.316 -11.802 1.00 86.50 100 SER A O 1
ATOM 773 N N . ASP A 1 101 ? 5.144 -2.488 -9.941 1.00 87.38 101 ASP A N 1
ATOM 774 C CA . ASP A 1 101 ? 6.477 -2.262 -10.515 1.00 87.38 101 ASP A CA 1
ATOM 775 C C . ASP A 1 101 ? 7.071 -3.542 -11.119 1.00 87.38 101 ASP A C 1
ATOM 777 O O . ASP A 1 101 ? 7.599 -3.543 -12.234 1.00 87.38 101 ASP A O 1
ATOM 781 N N . MET A 1 102 ? 6.959 -4.671 -10.407 1.00 86.00 102 MET A N 1
ATOM 782 C CA . MET A 1 102 ? 7.419 -5.968 -10.911 1.00 86.00 102 MET A CA 1
ATOM 783 C C . MET A 1 102 ? 6.642 -6.412 -12.152 1.00 86.00 102 MET A C 1
ATOM 785 O O . MET A 1 102 ? 7.221 -7.019 -13.058 1.00 86.00 102 MET A O 1
ATOM 789 N N . PHE A 1 103 ? 5.341 -6.126 -12.208 1.00 84.69 103 PHE A N 1
ATOM 790 C CA . PHE A 1 103 ? 4.530 -6.446 -13.375 1.00 84.69 103 PHE A CA 1
ATOM 791 C C . PHE A 1 103 ? 4.910 -5.586 -14.583 1.00 84.69 103 PHE A C 1
ATOM 793 O O . PHE A 1 103 ? 5.116 -6.129 -15.670 1.00 84.69 103 PHE A O 1
ATOM 800 N N . ASP A 1 104 ? 5.074 -4.280 -14.389 1.00 85.88 104 ASP A N 1
ATOM 801 C CA . ASP A 1 104 ? 5.463 -3.347 -15.447 1.00 85.88 104 ASP A CA 1
ATOM 802 C C . ASP A 1 104 ? 6.857 -3.670 -15.998 1.00 85.88 104 ASP A C 1
ATOM 804 O O . ASP A 1 104 ? 7.072 -3.671 -17.218 1.00 85.88 104 ASP A O 1
ATOM 808 N N . LEU A 1 105 ? 7.792 -4.047 -15.120 1.00 85.62 105 LEU A N 1
ATOM 809 C CA . LEU A 1 105 ? 9.107 -4.545 -15.518 1.00 85.62 105 LEU A CA 1
ATOM 810 C C . LEU A 1 105 ? 8.994 -5.834 -16.343 1.00 85.62 105 LEU A C 1
ATOM 812 O O . LEU A 1 105 ? 9.602 -5.945 -17.409 1.00 85.62 105 LEU A O 1
ATOM 816 N N . ALA A 1 106 ? 8.194 -6.804 -15.888 1.00 82.38 106 ALA A N 1
ATOM 817 C CA . ALA A 1 106 ? 7.991 -8.060 -16.608 1.00 82.38 106 ALA A CA 1
ATOM 818 C C . ALA A 1 106 ? 7.372 -7.836 -18.000 1.00 82.38 106 ALA A C 1
ATOM 820 O O . ALA A 1 106 ? 7.782 -8.475 -18.975 1.00 82.38 106 ALA A O 1
ATOM 821 N N . CYS A 1 107 ? 6.423 -6.904 -18.122 1.00 82.38 107 CYS A N 1
ATOM 822 C CA . CYS A 1 107 ? 5.862 -6.498 -19.408 1.00 82.38 107 CYS A CA 1
ATOM 823 C C . CYS A 1 107 ? 6.911 -5.829 -20.305 1.00 82.38 107 CYS A C 1
ATOM 825 O O . CYS A 1 107 ? 7.027 -6.200 -21.474 1.00 82.38 107 CYS A O 1
ATOM 827 N N . SER A 1 108 ? 7.727 -4.930 -19.753 1.00 85.31 108 SER A N 1
ATOM 828 C CA . SER A 1 108 ? 8.785 -4.227 -20.493 1.00 85.31 108 SER A CA 1
ATOM 829 C C . SER A 1 108 ? 9.848 -5.178 -21.054 1.00 85.31 108 SER A C 1
ATOM 831 O O . SER A 1 108 ? 10.250 -5.044 -22.212 1.00 85.31 108 SER A O 1
ATOM 833 N N . ILE A 1 109 ? 10.253 -6.189 -2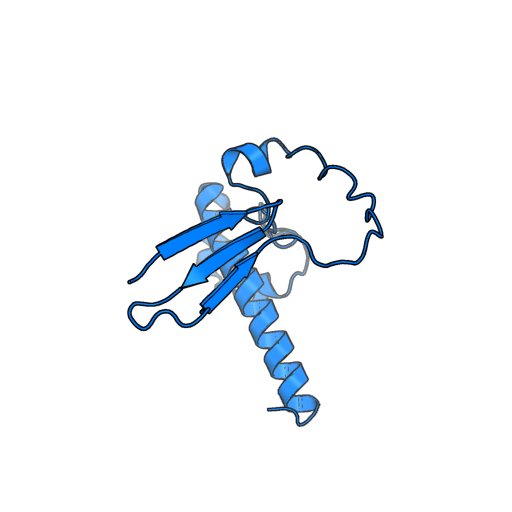0.274 1.00 84.88 109 ILE A N 1
ATOM 834 C CA . ILE A 1 109 ? 11.183 -7.242 -20.717 1.00 84.88 109 ILE A CA 1
ATOM 835 C C . ILE A 1 109 ? 10.573 -8.048 -21.869 1.00 84.88 109 ILE A C 1
ATOM 837 O O . ILE A 1 109 ? 11.233 -8.287 -22.880 1.00 84.88 109 ILE A O 1
ATOM 841 N N . ARG A 1 110 ? 9.299 -8.443 -21.748 1.00 76.12 110 ARG A N 1
ATOM 842 C CA . ARG A 1 110 ? 8.593 -9.216 -22.783 1.00 76.12 110 ARG A CA 1
ATOM 843 C C . ARG A 1 110 ? 8.460 -8.449 -24.100 1.00 76.12 110 ARG A C 1
ATOM 845 O O . ARG A 1 110 ? 8.463 -9.058 -25.164 1.00 76.12 110 ARG A O 1
ATOM 852 N N . GLU A 1 111 ? 8.336 -7.130 -24.028 1.00 85.69 111 GLU A N 1
ATOM 853 C CA . GLU A 1 111 ? 8.199 -6.246 -25.190 1.00 85.69 111 GLU A CA 1
ATOM 854 C C . GLU A 1 111 ? 9.546 -5.793 -25.779 1.00 85.69 111 GLU A C 1
ATOM 856 O O . GLU A 1 111 ? 9.562 -5.057 -26.765 1.00 85.69 111 GLU A O 1
ATOM 861 N N . GLY A 1 112 ? 10.674 -6.237 -25.208 1.00 68.56 112 GLY A N 1
ATOM 862 C CA . GLY A 1 112 ? 12.016 -5.894 -25.686 1.00 68.56 112 GLY A CA 1
ATOM 863 C C . GLY A 1 112 ? 12.396 -4.426 -25.467 1.00 68.56 112 GLY A C 1
ATOM 864 O O . GLY A 1 112 ? 13.170 -3.878 -26.247 1.00 68.56 112 GLY A O 1
ATOM 865 N N . ARG A 1 113 ? 11.824 -3.776 -24.443 1.00 62.62 113 ARG A N 1
ATOM 866 C CA . ARG A 1 113 ? 12.027 -2.349 -24.121 1.00 62.62 113 ARG A CA 1
ATOM 867 C C . ARG A 1 113 ? 12.938 -2.099 -22.909 1.00 62.62 113 ARG A C 1
ATOM 869 O O . ARG A 1 113 ? 12.992 -0.966 -22.440 1.00 62.62 113 ARG A O 1
ATOM 876 N N . ALA A 1 114 ? 13.595 -3.138 -22.395 1.00 57.47 114 ALA A N 1
ATOM 877 C CA . ALA A 1 114 ? 14.472 -3.062 -21.224 1.00 57.47 114 ALA A CA 1
ATOM 878 C C . ALA A 1 114 ? 15.876 -2.542 -21.568 1.00 57.47 114 ALA A C 1
ATOM 880 O O . ALA A 1 114 ? 16.417 -2.962 -2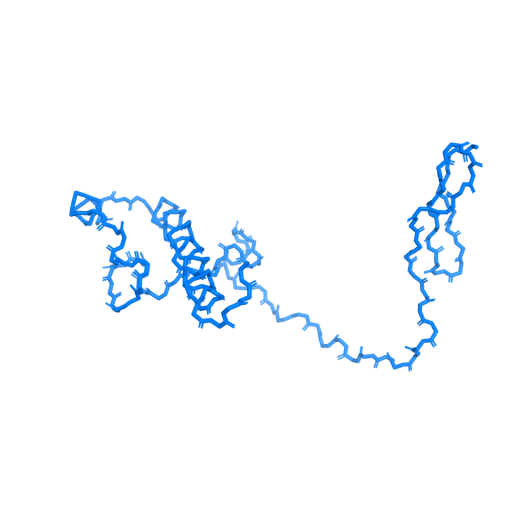2.617 1.00 57.47 114 ALA A O 1
#

Organism: Salmonella enterica (NCBI:txid28901)

Sequence (114 aa):
MTGITIDSGRMTVRDGEGRVRLVAGDTGNTATVDRKPPAPLTAEEEIYGRGLYSLPEGWEDLSGDGRWLHYLSDELRNMWPQLPREQKMAIASSMGEMASDMFDLACSIREGRA

Secondary structure (DSSP, 8-state):
--EEEEETTEEEEE-TTS-EEEEES--S--------PPPPPPHHHHHH-TTTT-PPTTTTT--S--GGGGGS-HHHHHHGGGS-HHHHHHHHHHHHHHHHHHHHHHHHHHTT--

Radius of gyration: 22.39 Å; chains: 1; bounding box: 39×57×41 Å